Protein AF-A0A6B3CQR7-F1 (afdb_monomer_lite)

pLDDT: mean 95.8, std 2.66, range [82.12, 98.5]

Radius of gyration: 14.71 Å; chains: 1; bounding box: 34×29×35 Å

Foldseek 3Di:
DPPPAPVVVCCVVPPVPDPDDVVPDLGQADCPGPCNPPQAVSQVVSLVVQLVVDDPPDPASGHDDPDDDWDADPQRDTDPRHPPDCVVVDDHGPGGGDD

Sequence (99 aa):
GDPERNVTQAREALLDAVPLDPKRVHAMAASDGPYGSDVEAAATAYAQELATASVPENHAAVPSFDVLLLGVGPDTHVASLFPEHPGVRETERTVIGVH

Secondary structure (DSSP, 8-state):
--TT-HHHHHIIIIITTS---GGG--PPPPTTSTTTT-HHHHHHHHHHHHHHH--TTSSBSBPPPS-----B-TTS-BTTB-TT-GGGG--S-SS----

Structure (mmCIF, N/CA/C/O backbone):
data_AF-A0A6B3CQR7-F1
#
_entry.id   AF-A0A6B3CQR7-F1
#
loop_
_atom_site.group_PDB
_atom_site.id
_atom_site.type_symbol
_atom_site.label_atom_id
_atom_site.label_alt_id
_atom_site.label_comp_id
_atom_site.label_asym_id
_atom_site.label_entity_id
_atom_site.label_seq_id
_atom_site.pdbx_PDB_ins_code
_atom_site.Cartn_x
_atom_site.Cartn_y
_atom_site.Cartn_z
_atom_site.occupancy
_atom_site.B_iso_or_equiv
_at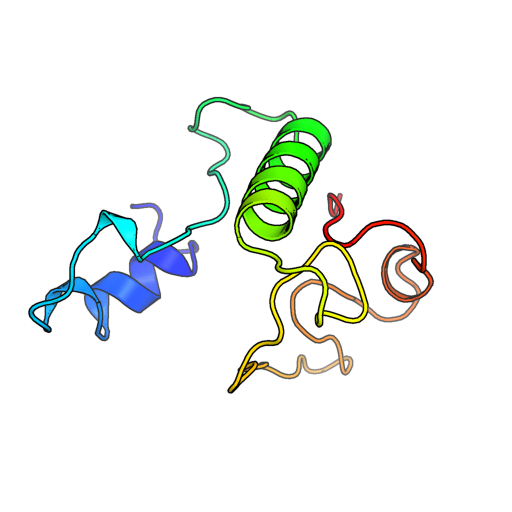om_site.auth_seq_id
_atom_site.auth_comp_id
_atom_site.auth_asym_id
_atom_site.auth_atom_id
_atom_site.pdbx_PDB_model_num
ATOM 1 N N . GLY A 1 1 ? -16.001 4.130 -1.157 1.00 82.12 1 GLY A N 1
ATOM 2 C CA . GLY A 1 1 ? -15.366 5.124 -2.045 1.00 82.12 1 GLY A CA 1
ATOM 3 C C . GLY A 1 1 ? -15.628 4.693 -3.466 1.00 82.12 1 GLY A C 1
ATOM 4 O O . GLY A 1 1 ? -16.640 4.039 -3.677 1.00 82.12 1 GLY A O 1
ATOM 5 N N . ASP A 1 2 ? -14.740 5.007 -4.408 1.00 94.06 2 ASP A N 1
ATOM 6 C CA . ASP A 1 2 ? -14.809 4.419 -5.75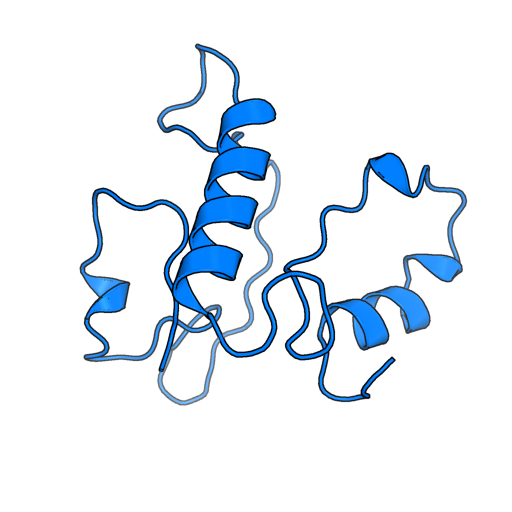2 1.00 94.06 2 ASP A CA 1
ATOM 7 C C . ASP A 1 2 ? -14.779 2.865 -5.669 1.00 94.06 2 ASP A C 1
ATOM 9 O O . ASP A 1 2 ? -13.992 2.339 -4.861 1.00 94.06 2 ASP A O 1
ATOM 13 N N . PRO A 1 3 ? -15.643 2.137 -6.412 1.00 96.44 3 PRO A N 1
ATOM 14 C CA . PRO A 1 3 ? -15.743 0.674 -6.354 1.00 96.44 3 PRO A CA 1
ATOM 15 C C . PRO A 1 3 ? -14.488 -0.084 -6.805 1.00 96.44 3 PRO A C 1
ATOM 17 O O . PRO A 1 3 ? -14.268 -1.211 -6.359 1.00 96.44 3 PRO A O 1
ATOM 20 N N . GLU A 1 4 ? -13.649 0.504 -7.659 1.00 95.69 4 GLU A N 1
ATOM 21 C CA . GLU A 1 4 ? -12.419 -0.133 -8.149 1.00 95.69 4 GLU A CA 1
ATOM 22 C C . GLU A 1 4 ? -11.272 -0.048 -7.132 1.00 95.69 4 GLU A C 1
ATOM 24 O O . GLU A 1 4 ? -10.236 -0.693 -7.287 1.00 95.69 4 GLU A O 1
ATOM 29 N N . ARG A 1 5 ? -11.437 0.708 -6.039 1.00 97.00 5 ARG A N 1
ATOM 30 C CA . ARG A 1 5 ? -10.400 0.802 -5.008 1.00 97.00 5 ARG A CA 1
ATOM 31 C C . ARG A 1 5 ? -10.358 -0.443 -4.130 1.00 97.00 5 ARG A C 1
ATOM 33 O O . ARG A 1 5 ? -11.305 -0.722 -3.394 1.00 97.00 5 ARG A O 1
ATOM 40 N N . ASN A 1 6 ? -9.176 -1.056 -4.045 1.00 97.31 6 ASN A N 1
ATOM 41 C CA . ASN A 1 6 ? -8.882 -2.163 -3.124 1.00 97.31 6 ASN A CA 1
ATOM 42 C C . ASN A 1 6 ? -9.328 -1.876 -1.679 1.00 97.31 6 ASN A C 1
ATOM 44 O O . ASN A 1 6 ? -9.929 -2.731 -1.035 1.00 97.31 6 ASN A O 1
ATOM 48 N N . VAL A 1 7 ? -9.084 -0.662 -1.164 1.00 97.19 7 VAL A N 1
ATOM 49 C CA . VAL A 1 7 ? -9.491 -0.294 0.205 1.00 97.19 7 VAL A CA 1
ATOM 50 C C . VAL A 1 7 ? -11.012 -0.192 0.370 1.00 97.19 7 VAL A C 1
ATOM 52 O O . VAL A 1 7 ? -11.506 -0.501 1.449 1.00 97.19 7 VAL A O 1
ATOM 55 N N . THR A 1 8 ? -11.763 0.202 -0.670 1.00 97.69 8 THR A N 1
ATOM 56 C CA . THR A 1 8 ? -13.237 0.198 -0.623 1.00 97.69 8 THR A CA 1
ATOM 57 C C . THR A 1 8 ? -13.725 -1.240 -0.451 1.00 97.69 8 THR A C 1
ATOM 59 O O . THR A 1 8 ? -14.435 -1.534 0.505 1.00 97.69 8 THR A O 1
ATOM 62 N N . GLN A 1 9 ? -13.252 -2.152 -1.303 1.00 98.19 9 GLN A N 1
ATOM 63 C CA . GLN A 1 9 ? -13.649 -3.561 -1.261 1.00 98.19 9 GLN A CA 1
ATOM 64 C C . GLN A 1 9 ? -13.217 -4.248 0.046 1.00 98.19 9 GLN A C 1
ATOM 66 O O . GLN A 1 9 ? -13.997 -4.978 0.651 1.00 98.19 9 GLN A O 1
ATOM 71 N N . ALA A 1 10 ? -12.002 -3.981 0.540 1.00 97.94 10 ALA A N 1
ATOM 72 C CA . ALA A 1 10 ? -11.514 -4.541 1.804 1.00 97.94 10 ALA A CA 1
ATOM 73 C C . ALA A 1 10 ? -12.316 -4.052 3.023 1.00 97.94 10 ALA A C 1
ATOM 75 O O . ALA A 1 10 ? -12.529 -4.812 3.972 1.00 97.94 10 ALA A O 1
ATOM 76 N N . ARG A 1 11 ? -12.772 -2.792 3.004 1.00 97.38 11 ARG A N 1
ATOM 77 C CA . ARG A 1 11 ? -13.649 -2.239 4.043 1.00 97.38 11 ARG A CA 1
ATOM 78 C C . ARG A 1 11 ? -14.993 -2.930 4.085 1.00 97.38 11 ARG A C 1
ATOM 80 O O . ARG A 1 11 ? -15.372 -3.422 5.145 1.00 97.38 11 ARG A O 1
ATOM 87 N N . GLU A 1 12 ? -15.639 -3.030 2.931 1.00 97.69 12 GLU A N 1
ATOM 88 C CA . GLU A 1 12 ? -16.935 -3.689 2.784 1.00 97.69 12 GLU A CA 1
ATOM 89 C C . GLU A 1 12 ? -16.869 -5.174 3.160 1.00 97.69 12 GLU A C 1
ATOM 91 O O . GLU A 1 12 ? -17.767 -5.684 3.825 1.00 97.69 12 GLU A O 1
ATOM 96 N N . ALA A 1 13 ? -15.790 -5.862 2.776 1.00 97.75 13 ALA A N 1
ATOM 97 C CA . ALA A 1 13 ? -15.634 -7.288 3.032 1.00 97.75 13 ALA A CA 1
ATOM 98 C C . ALA A 1 13 ? -15.248 -7.623 4.482 1.00 97.75 13 ALA A C 1
ATOM 100 O O . ALA A 1 13 ? -15.603 -8.700 4.963 1.00 97.75 13 ALA A O 1
ATOM 101 N N . LEU A 1 14 ? -14.484 -6.759 5.168 1.00 97.69 14 LEU A N 1
ATOM 102 C CA . LEU A 1 14 ? -13.932 -7.097 6.484 1.00 97.69 14 LEU A CA 1
ATOM 103 C C . LEU A 1 14 ? -13.649 -5.904 7.400 1.00 97.69 14 LEU A C 1
ATOM 105 O O . LEU A 1 14 ? -14.047 -5.949 8.563 1.00 97.69 14 LEU A O 1
ATOM 109 N N . LEU A 1 15 ? -12.911 -4.885 6.939 1.00 97.44 15 LEU A N 1
ATOM 110 C CA . LEU A 1 15 ? -12.294 -3.913 7.860 1.00 97.44 15 LEU A CA 1
ATOM 111 C C . LEU A 1 15 ? -13.327 -3.107 8.658 1.00 97.44 15 LEU A C 1
ATOM 113 O O . LEU A 1 15 ? -13.049 -2.755 9.801 1.00 97.44 15 LEU A O 1
ATOM 117 N N . ASP A 1 16 ? -14.510 -2.856 8.094 1.00 96.56 16 ASP A N 1
ATOM 118 C CA . ASP A 1 16 ? -15.582 -2.133 8.788 1.00 96.56 16 ASP A CA 1
ATOM 119 C C . ASP A 1 16 ? -16.453 -3.062 9.665 1.00 96.56 16 ASP A C 1
ATOM 121 O O . ASP A 1 16 ? -17.232 -2.591 10.494 1.00 96.56 16 ASP A O 1
ATOM 125 N N . ALA A 1 17 ? -16.312 -4.385 9.524 1.00 97.56 17 ALA A N 1
ATOM 126 C CA . ALA A 1 17 ? -17.075 -5.388 10.272 1.00 97.56 17 ALA A CA 1
ATOM 127 C C . ALA A 1 17 ? -16.384 -5.855 11.569 1.00 97.56 17 ALA A C 1
ATOM 129 O O . ALA A 1 17 ? -16.986 -6.588 12.357 1.00 97.56 17 ALA A O 1
ATOM 130 N N . VAL A 1 18 ? -15.131 -5.454 11.805 1.00 97.50 18 VAL A N 1
ATOM 131 C CA . VAL A 1 18 ? -14.332 -5.877 12.966 1.00 97.50 18 VAL A CA 1
ATOM 132 C C . VAL A 1 18 ? -13.902 -4.679 13.823 1.00 97.50 18 VAL A C 1
ATOM 134 O O . VAL A 1 18 ? -13.674 -3.591 13.295 1.00 97.50 18 VAL A O 1
ATOM 137 N N . PRO A 1 19 ? -13.752 -4.844 15.152 1.00 96.31 19 PRO A N 1
ATOM 138 C CA . PRO A 1 19 ? -13.338 -3.759 16.039 1.00 96.31 19 PRO A CA 1
ATOM 139 C C . PRO A 1 19 ? -11.819 -3.535 15.956 1.00 96.31 19 PRO A C 1
ATOM 141 O O . PRO A 1 19 ? -11.067 -3.959 16.834 1.00 96.31 19 PRO A O 1
ATOM 144 N N . LEU A 1 20 ? -11.361 -2.886 14.886 1.00 95.88 20 LEU A N 1
ATOM 145 C CA . LEU A 1 20 ? -9.962 -2.493 14.701 1.00 95.88 20 LEU A CA 1
ATOM 146 C C . LEU A 1 20 ? -9.745 -1.001 14.984 1.00 95.88 20 LEU A C 1
ATOM 148 O O . LEU A 1 20 ? -10.669 -0.195 14.896 1.00 95.88 20 LEU A O 1
ATOM 152 N N . ASP A 1 21 ? -8.507 -0.628 15.310 1.00 97.19 21 ASP A N 1
ATOM 153 C CA . ASP A 1 21 ? -8.090 0.776 15.361 1.00 97.19 21 ASP A CA 1
ATOM 154 C C . ASP A 1 21 ? -7.832 1.276 13.928 1.00 97.19 21 ASP A C 1
ATOM 156 O O . ASP A 1 21 ? -6.896 0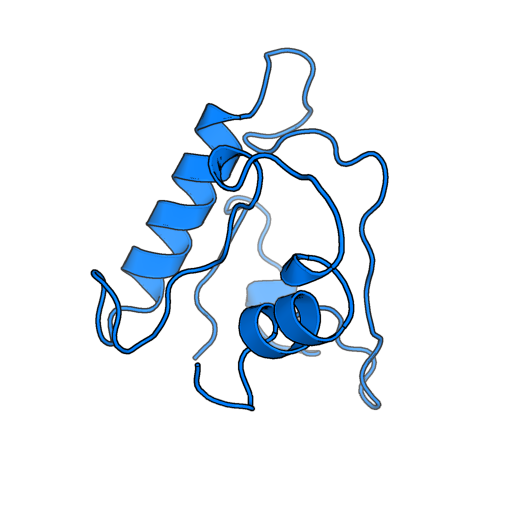.784 13.288 1.00 97.19 21 ASP A O 1
ATOM 160 N N . PRO A 1 22 ? -8.599 2.258 13.408 1.00 94.50 22 PRO A N 1
ATOM 161 C CA . PRO A 1 22 ? -8.416 2.762 12.049 1.00 94.50 22 PRO A CA 1
ATOM 162 C C . PRO A 1 22 ? -7.014 3.314 11.780 1.00 94.50 22 PRO A C 1
ATOM 164 O O . PRO A 1 22 ? -6.586 3.328 10.631 1.00 94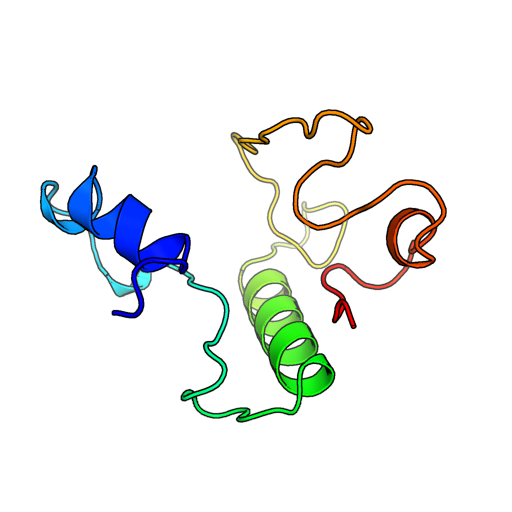.50 22 PRO A O 1
ATOM 167 N N . LYS A 1 23 ? -6.277 3.737 12.818 1.00 96.38 23 LYS A N 1
ATOM 168 C CA . LYS A 1 23 ? -4.896 4.231 12.687 1.00 96.38 23 LYS A CA 1
ATOM 169 C C . LYS A 1 23 ? -3.891 3.146 12.309 1.00 96.38 23 LYS A C 1
ATOM 171 O O . LYS A 1 23 ? -2.770 3.474 11.944 1.00 96.38 23 LYS A O 1
ATOM 176 N N . ARG A 1 24 ? -4.278 1.873 12.422 1.00 95.62 24 ARG A N 1
ATOM 177 C CA . ARG A 1 24 ? -3.477 0.712 12.006 1.00 95.62 24 ARG A CA 1
ATOM 178 C C . ARG A 1 24 ? -3.814 0.244 10.587 1.00 95.62 24 ARG A C 1
ATOM 180 O O . ARG A 1 24 ? -3.317 -0.790 10.153 1.00 95.62 24 ARG A O 1
ATOM 187 N N . VAL A 1 25 ? -4.693 0.963 9.882 1.00 97.25 25 VAL A N 1
ATOM 188 C CA . VAL A 1 25 ? -5.037 0.696 8.482 1.00 97.25 25 VAL A CA 1
ATOM 189 C C . VAL A 1 25 ? -4.334 1.725 7.608 1.00 97.25 25 VAL A C 1
ATOM 191 O O . VAL A 1 25 ? -4.756 2.875 7.510 1.00 97.25 25 VAL A O 1
ATOM 194 N N . HIS A 1 26 ? -3.273 1.274 6.955 1.00 97.56 26 HIS A N 1
ATOM 195 C CA . HIS A 1 26 ? -2.403 2.084 6.113 1.00 97.56 26 HIS A CA 1
ATOM 196 C C . HIS A 1 26 ? -2.829 1.893 4.654 1.00 97.56 26 HIS A C 1
ATOM 198 O O . HIS A 1 26 ? -2.519 0.880 4.035 1.00 97.56 26 HIS A O 1
ATOM 204 N N . ALA A 1 27 ? -3.650 2.803 4.127 1.00 97.56 27 ALA A N 1
ATOM 205 C CA . ALA A 1 27 ? -4.169 2.709 2.763 1.00 97.56 27 ALA A CA 1
ATOM 206 C C . ALA A 1 27 ? -3.360 3.598 1.814 1.00 97.56 27 ALA A C 1
ATOM 208 O O . ALA A 1 27 ? -3.160 4.776 2.102 1.00 97.56 27 ALA A O 1
ATOM 209 N N . MET A 1 28 ? -2.981 3.070 0.646 1.00 97.69 28 MET A N 1
ATOM 210 C CA . MET A 1 28 ? -2.390 3.884 -0.420 1.00 97.69 28 MET A CA 1
ATOM 211 C C . MET A 1 28 ? -3.323 5.040 -0.812 1.00 97.69 28 MET A C 1
ATOM 213 O O . MET A 1 28 ? -4.557 4.903 -0.831 1.00 97.69 28 MET A O 1
ATOM 217 N N . ALA A 1 29 ? -2.717 6.185 -1.128 1.00 97.19 29 ALA A N 1
ATOM 218 C CA . ALA A 1 29 ? -3.441 7.399 -1.469 1.00 97.19 29 ALA A CA 1
ATOM 219 C C . ALA A 1 29 ? -4.323 7.224 -2.716 1.00 97.19 29 ALA A C 1
ATOM 221 O O . ALA A 1 29 ? -4.072 6.398 -3.591 1.00 97.19 29 ALA A O 1
ATOM 222 N N . ALA A 1 30 ? -5.393 8.008 -2.763 1.00 96.00 30 ALA A N 1
ATOM 223 C CA . ALA A 1 30 ? -6.335 8.055 -3.872 1.00 96.00 30 ALA A CA 1
ATOM 224 C C . ALA A 1 30 ? -5.982 9.191 -4.840 1.00 96.00 30 ALA A C 1
ATOM 226 O O . ALA A 1 30 ? -5.369 10.174 -4.419 1.00 96.00 30 ALA A O 1
ATOM 227 N N . SER A 1 31 ? -6.442 9.104 -6.089 1.00 94.38 31 SER A N 1
ATOM 228 C CA . SER A 1 31 ? -6.290 10.176 -7.084 1.00 94.38 31 SER A CA 1
ATOM 229 C C . SER A 1 31 ? -7.100 11.440 -6.756 1.00 94.38 31 SER A C 1
ATOM 231 O O . SER A 1 31 ? -6.736 12.530 -7.185 1.00 94.38 31 SER A O 1
ATOM 233 N N . ASP A 1 32 ? -8.169 11.325 -5.962 1.00 93.88 32 ASP A N 1
ATOM 234 C CA . ASP A 1 32 ? -8.921 12.444 -5.370 1.00 93.88 32 ASP A CA 1
ATOM 235 C C . ASP A 1 32 ? -8.380 12.858 -3.984 1.00 93.88 32 ASP A C 1
ATOM 237 O O . ASP A 1 32 ? -8.991 13.654 -3.269 1.00 93.88 32 ASP A O 1
ATOM 241 N N . GLY A 1 33 ? -7.230 12.300 -3.594 1.00 94.50 33 GLY A N 1
ATOM 242 C CA . GLY A 1 33 ? -6.556 12.535 -2.325 1.00 94.50 33 GLY A CA 1
ATOM 243 C C . GLY A 1 33 ? -5.522 13.672 -2.362 1.00 94.50 33 GLY A C 1
ATOM 244 O O . GLY A 1 33 ? -5.478 14.470 -3.298 1.00 94.50 33 GLY A O 1
ATOM 245 N N . PRO A 1 34 ? -4.645 13.749 -1.341 1.00 95.50 34 PRO A N 1
ATOM 246 C CA . PRO A 1 34 ? -3.736 14.884 -1.139 1.00 95.50 34 PRO A CA 1
ATOM 247 C C . PRO A 1 34 ? -2.659 15.048 -2.222 1.00 95.50 34 PRO A C 1
ATOM 249 O O . PRO A 1 34 ? -2.072 16.122 -2.322 1.00 95.50 34 PRO A O 1
ATOM 252 N N . TYR A 1 35 ? -2.403 14.011 -3.025 1.00 96.81 35 TYR A N 1
ATOM 253 C CA . TYR A 1 35 ? -1.397 14.029 -4.094 1.00 96.81 35 TYR A CA 1
ATOM 254 C C . TYR A 1 35 ? -2.007 14.216 -5.493 1.00 96.81 35 TYR A C 1
ATOM 256 O O . TYR A 1 35 ? -1.272 14.375 -6.464 1.00 96.81 35 TYR A O 1
ATOM 264 N N . GLY A 1 36 ? -3.341 14.236 -5.620 1.00 94.38 36 GLY A N 1
ATOM 265 C CA . GLY A 1 36 ? -4.016 14.385 -6.909 1.00 94.38 36 GLY A CA 1
ATOM 266 C C . GLY A 1 36 ? -3.544 13.354 -7.943 1.00 94.38 36 GLY A C 1
ATOM 267 O O . GLY A 1 36 ? -3.500 12.155 -7.674 1.00 94.38 36 GLY A O 1
ATOM 268 N N . SER A 1 37 ? -3.152 13.833 -9.125 1.00 94.12 37 SER A N 1
ATOM 269 C CA . SER A 1 37 ? -2.610 13.007 -10.211 1.00 94.12 37 SER A CA 1
ATOM 270 C C . SER A 1 37 ? -1.100 12.743 -10.117 1.00 94.12 37 SER A C 1
ATOM 272 O O . SER A 1 37 ? -0.541 12.146 -11.034 1.00 94.12 37 SER A O 1
ATOM 274 N N . ASP A 1 38 ? -0.415 13.212 -9.069 1.00 96.94 38 ASP A N 1
ATOM 275 C CA . ASP A 1 38 ? 1.018 12.970 -8.882 1.00 96.94 38 ASP A CA 1
ATOM 276 C C . ASP A 1 38 ? 1.248 11.589 -8.249 1.00 96.94 38 ASP A C 1
ATOM 278 O O . ASP A 1 38 ? 1.342 11.419 -7.028 1.00 96.94 38 ASP A O 1
ATOM 282 N N . VAL A 1 39 ? 1.297 10.578 -9.117 1.00 96.50 39 VAL A N 1
ATOM 283 C CA . VAL A 1 39 ? 1.468 9.171 -8.729 1.00 96.50 39 VAL A CA 1
ATOM 284 C C . VAL A 1 39 ? 2.817 8.940 -8.039 1.00 96.50 39 VAL A C 1
ATOM 286 O O . VAL A 1 39 ? 2.897 8.147 -7.100 1.00 96.50 39 VAL A O 1
ATOM 289 N N . GLU A 1 40 ? 3.871 9.656 -8.439 1.00 97.44 40 GLU A N 1
ATOM 290 C CA . GLU A 1 40 ? 5.198 9.520 -7.826 1.00 97.44 40 GLU A CA 1
ATOM 291 C C . GLU A 1 40 ? 5.231 10.117 -6.415 1.00 97.44 40 GLU A C 1
ATOM 293 O O . GLU A 1 40 ? 5.804 9.513 -5.502 1.00 97.44 40 GLU A O 1
ATOM 298 N N . ALA A 1 41 ? 4.574 11.261 -6.196 1.00 98.00 41 ALA A N 1
ATOM 299 C CA . ALA A 1 41 ? 4.427 11.828 -4.857 1.00 98.00 41 ALA A CA 1
ATOM 300 C C . ALA A 1 41 ? 3.626 10.896 -3.934 1.00 98.00 41 ALA A C 1
ATOM 302 O O . ALA A 1 41 ? 4.018 10.685 -2.783 1.00 98.00 41 ALA A O 1
ATOM 303 N N . ALA A 1 42 ? 2.553 10.282 -4.443 1.00 98.31 42 ALA A N 1
ATOM 304 C CA . ALA A 1 42 ? 1.769 9.300 -3.697 1.00 98.31 42 ALA A CA 1
ATOM 305 C C . ALA A 1 42 ? 2.586 8.045 -3.337 1.00 98.31 42 ALA A C 1
ATOM 307 O O . ALA A 1 42 ? 2.555 7.597 -2.188 1.00 98.31 42 ALA A O 1
ATOM 308 N N . ALA A 1 43 ? 3.351 7.501 -4.289 1.00 98.19 43 ALA A N 1
ATOM 309 C CA . ALA A 1 43 ? 4.239 6.363 -4.052 1.00 98.19 43 ALA A CA 1
ATOM 310 C C . ALA A 1 43 ? 5.332 6.700 -3.026 1.00 98.19 43 ALA A C 1
ATOM 312 O O . ALA A 1 43 ? 5.572 5.928 -2.097 1.00 98.19 43 ALA A O 1
ATOM 313 N N . THR A 1 44 ? 5.939 7.885 -3.139 1.00 98.25 44 THR A N 1
ATOM 314 C CA . THR A 1 44 ? 6.956 8.382 -2.200 1.00 98.25 44 THR A CA 1
ATOM 315 C C . THR A 1 44 ? 6.399 8.502 -0.785 1.00 98.25 44 THR A C 1
ATOM 317 O O . THR A 1 44 ? 7.048 8.079 0.171 1.00 98.25 44 THR A O 1
ATOM 320 N N . ALA A 1 45 ? 5.187 9.037 -0.632 1.00 98.44 45 ALA A N 1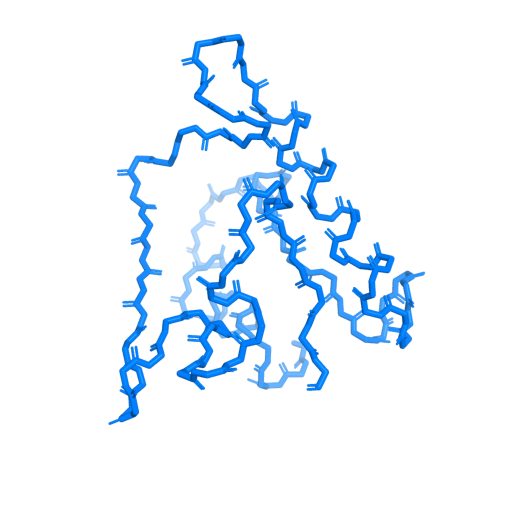
ATOM 321 C CA . ALA A 1 45 ? 4.545 9.156 0.671 1.00 98.44 45 ALA A CA 1
ATOM 322 C C . ALA A 1 45 ? 4.289 7.789 1.319 1.00 98.44 45 ALA A C 1
ATOM 324 O O . ALA A 1 45 ? 4.568 7.605 2.503 1.00 98.44 45 ALA A O 1
ATOM 325 N N . TYR A 1 46 ? 3.825 6.808 0.543 1.00 98.50 46 TYR A N 1
ATOM 326 C CA . TYR A 1 46 ? 3.595 5.464 1.069 1.00 98.50 46 TYR A CA 1
ATOM 327 C C . TYR A 1 46 ? 4.912 4.742 1.406 1.00 98.50 46 TYR A C 1
ATOM 329 O O . TYR A 1 46 ? 5.001 4.048 2.417 1.00 98.50 46 TYR A O 1
ATOM 337 N N . ALA A 1 47 ? 5.977 4.962 0.627 1.00 98.31 47 ALA A N 1
ATOM 338 C CA . ALA A 1 47 ? 7.316 4.479 0.968 1.00 98.31 47 ALA A CA 1
ATOM 339 C C . ALA A 1 47 ? 7.824 5.074 2.295 1.00 98.31 47 ALA A C 1
ATOM 341 O O . ALA A 1 47 ? 8.412 4.359 3.104 1.00 98.31 47 ALA A O 1
ATOM 342 N N . GLN A 1 48 ? 7.568 6.362 2.552 1.00 98.31 48 GLN A N 1
ATOM 343 C CA . GLN A 1 48 ? 7.909 7.015 3.822 1.00 98.31 48 GLN A CA 1
ATOM 344 C C . GLN A 1 48 ? 7.102 6.463 5.002 1.00 98.31 48 GLN A C 1
ATOM 346 O O . GLN A 1 48 ? 7.646 6.307 6.097 1.00 98.31 48 GLN A O 1
ATOM 351 N N . GLU A 1 49 ? 5.825 6.150 4.790 1.00 98.19 49 GLU A N 1
ATOM 352 C CA . GLU A 1 49 ? 4.974 5.513 5.796 1.00 98.19 49 GLU A CA 1
ATOM 353 C C . GLU A 1 49 ? 5.523 4.133 6.190 1.00 98.19 49 GLU A C 1
ATOM 355 O O . GLU A 1 49 ? 5.705 3.859 7.378 1.00 98.19 49 GLU A O 1
ATOM 360 N N . LEU A 1 50 ? 5.905 3.310 5.206 1.00 98.06 50 LEU A N 1
ATOM 361 C CA . LEU A 1 50 ? 6.566 2.021 5.443 1.00 98.06 50 LEU A CA 1
ATOM 362 C C . LEU A 1 50 ? 7.921 2.185 6.142 1.00 98.06 50 LEU A C 1
ATOM 364 O O . LEU A 1 50 ? 8.203 1.476 7.105 1.00 98.06 50 LEU A O 1
ATOM 368 N N . ALA A 1 51 ? 8.740 3.147 5.718 1.00 97.75 51 ALA A N 1
ATOM 369 C CA . ALA A 1 51 ? 10.026 3.416 6.352 1.00 97.75 51 ALA A CA 1
ATOM 370 C C . ALA A 1 51 ? 9.862 3.841 7.819 1.00 97.75 51 ALA A C 1
ATOM 372 O O . ALA A 1 51 ? 10.609 3.384 8.681 1.00 97.75 51 ALA A O 1
ATOM 373 N N . THR A 1 52 ? 8.848 4.655 8.125 1.00 97.62 52 THR A N 1
ATOM 374 C CA . THR A 1 52 ? 8.532 5.089 9.498 1.00 97.62 52 THR A CA 1
ATOM 375 C C . THR A 1 52 ? 8.090 3.921 10.380 1.00 97.62 52 THR A C 1
ATOM 377 O O . THR A 1 52 ? 8.366 3.917 11.578 1.00 97.62 52 THR A O 1
ATOM 380 N N . ALA A 1 53 ? 7.417 2.926 9.798 1.00 96.62 53 ALA A N 1
ATOM 381 C CA . ALA A 1 53 ? 6.999 1.714 10.496 1.00 96.62 53 ALA A CA 1
ATOM 382 C C . ALA A 1 53 ? 8.111 0.653 10.619 1.00 96.62 53 ALA A C 1
ATOM 384 O O . ALA A 1 53 ? 7.946 -0.309 11.370 1.00 96.62 53 ALA A O 1
ATOM 385 N N . SER A 1 54 ? 9.217 0.798 9.884 1.00 96.94 54 SER A N 1
ATOM 386 C CA . SER A 1 54 ? 10.344 -0.137 9.933 1.00 96.94 54 SER A CA 1
ATOM 387 C C . SER A 1 54 ? 11.204 0.050 11.191 1.00 96.94 54 SER A C 1
ATOM 389 O O . SER A 1 54 ? 11.299 1.138 11.761 1.00 96.94 54 SER A O 1
ATOM 391 N N . VAL A 1 55 ? 11.840 -1.034 11.626 1.00 95.56 55 VAL A N 1
ATOM 392 C CA . VAL A 1 55 ? 12.759 -1.117 12.767 1.00 95.56 55 VAL A CA 1
ATOM 393 C C . VAL A 1 55 ? 14.149 -1.574 12.298 1.00 95.56 55 VAL A C 1
ATOM 395 O O . VAL A 1 55 ? 14.260 -2.149 11.212 1.00 95.56 55 VAL A O 1
ATOM 398 N N . PRO A 1 56 ? 15.224 -1.346 13.081 1.00 94.06 56 PRO A N 1
ATOM 399 C CA . PRO A 1 56 ? 16.597 -1.677 12.677 1.00 94.06 56 PRO A CA 1
ATOM 400 C C . PRO A 1 56 ? 16.826 -3.136 12.263 1.00 94.06 56 PRO A C 1
ATOM 402 O O . PRO A 1 56 ? 17.756 -3.423 11.514 1.00 94.06 56 PRO A O 1
ATOM 405 N N . GLU A 1 57 ? 16.002 -4.061 12.749 1.00 95.50 57 GLU A N 1
ATOM 406 C CA . GLU A 1 57 ? 16.073 -5.486 12.433 1.00 95.50 57 GLU A CA 1
ATOM 407 C C . GLU A 1 57 ? 15.487 -5.837 11.053 1.00 95.50 57 GLU A C 1
ATOM 409 O O . GLU A 1 57 ? 15.677 -6.958 10.578 1.00 95.50 57 GLU A O 1
ATOM 414 N N . ASN A 1 58 ? 14.768 -4.920 10.396 1.00 95.06 58 ASN A N 1
ATOM 415 C CA . ASN A 1 58 ? 14.245 -5.155 9.053 1.00 95.06 58 ASN A CA 1
ATOM 416 C C . ASN A 1 58 ? 15.354 -5.065 7.994 1.00 95.06 58 ASN A C 1
ATOM 418 O O . ASN A 1 58 ? 16.318 -4.313 8.111 1.00 95.06 58 ASN A O 1
ATOM 422 N N . HIS A 1 59 ? 15.197 -5.825 6.910 1.00 88.75 59 HIS A N 1
ATOM 423 C CA . HIS A 1 59 ? 16.192 -5.905 5.833 1.00 88.75 59 HIS A CA 1
ATOM 424 C C . HIS A 1 59 ? 16.125 -4.747 4.822 1.00 88.75 59 HIS A C 1
ATOM 426 O O . HIS A 1 59 ? 16.965 -4.667 3.929 1.00 88.75 59 HIS A O 1
ATOM 432 N N . ALA A 1 60 ? 15.126 -3.872 4.941 1.00 90.75 60 ALA A N 1
ATOM 433 C CA . ALA A 1 60 ? 14.912 -2.702 4.098 1.00 90.75 60 ALA A CA 1
ATOM 434 C C . ALA A 1 60 ? 14.145 -1.628 4.887 1.00 90.75 60 ALA A C 1
ATOM 436 O O . ALA A 1 60 ? 13.692 -1.881 6.002 1.00 90.75 60 ALA A O 1
ATOM 437 N N . ALA A 1 61 ? 13.936 -0.453 4.284 1.00 94.75 61 ALA A N 1
ATOM 438 C CA . ALA A 1 61 ? 13.069 0.608 4.814 1.00 94.75 61 ALA A CA 1
ATOM 439 C C . ALA A 1 61 ? 11.567 0.257 4.675 1.00 94.75 61 ALA A C 1
ATOM 441 O O . ALA A 1 61 ? 10.770 1.034 4.154 1.00 94.75 61 ALA A O 1
ATOM 442 N N . VAL A 1 62 ? 11.208 -0.962 5.077 1.00 96.06 62 VAL A N 1
ATOM 443 C CA . VAL A 1 62 ? 9.867 -1.553 5.074 1.00 96.06 62 VAL A CA 1
ATOM 444 C C . VAL A 1 62 ? 9.797 -2.516 6.259 1.00 96.06 62 VAL A C 1
ATOM 446 O O . VAL A 1 62 ? 10.755 -3.267 6.468 1.00 96.06 62 VAL A O 1
ATOM 449 N N . PRO A 1 63 ? 8.698 -2.545 7.030 1.00 96.25 63 PRO A N 1
ATOM 450 C CA . PRO A 1 63 ? 8.517 -3.556 8.060 1.00 96.25 63 PRO A CA 1
ATOM 451 C C . PRO A 1 63 ? 8.509 -4.963 7.452 1.00 96.25 63 PRO A C 1
ATOM 453 O O . PRO A 1 63 ? 7.969 -5.194 6.370 1.00 96.25 63 PRO A O 1
ATOM 456 N N . SER A 1 64 ? 9.061 -5.934 8.175 1.00 95.88 64 SER A N 1
ATOM 457 C CA . SER A 1 64 ? 8.839 -7.343 7.857 1.00 95.88 64 SER A CA 1
ATOM 458 C C . SER A 1 64 ? 7.347 -7.647 7.993 1.00 95.88 64 SER A C 1
ATOM 460 O O . SER A 1 64 ? 6.789 -7.545 9.083 1.00 95.88 64 SER A O 1
ATOM 462 N N . PHE A 1 65 ? 6.700 -8.014 6.890 1.00 95.88 65 PHE A N 1
ATOM 463 C CA . PHE A 1 65 ? 5.310 -8.457 6.912 1.00 95.88 65 PHE A CA 1
ATOM 464 C C . PHE A 1 65 ? 5.235 -9.918 7.355 1.00 95.88 65 PHE A C 1
ATOM 466 O O . PHE A 1 65 ? 5.907 -10.768 6.772 1.00 95.88 65 PHE A O 1
ATOM 473 N N . ASP A 1 66 ? 4.373 -10.222 8.326 1.00 96.94 66 ASP A N 1
ATOM 474 C CA . ASP A 1 66 ? 4.078 -11.612 8.700 1.00 96.94 66 ASP A CA 1
ATOM 475 C C . ASP A 1 66 ? 3.438 -12.377 7.532 1.00 96.94 66 ASP A C 1
ATOM 477 O O . ASP A 1 66 ? 3.734 -13.547 7.291 1.00 96.94 66 ASP A O 1
ATOM 481 N N . VAL A 1 67 ? 2.550 -11.701 6.795 1.00 97.50 67 V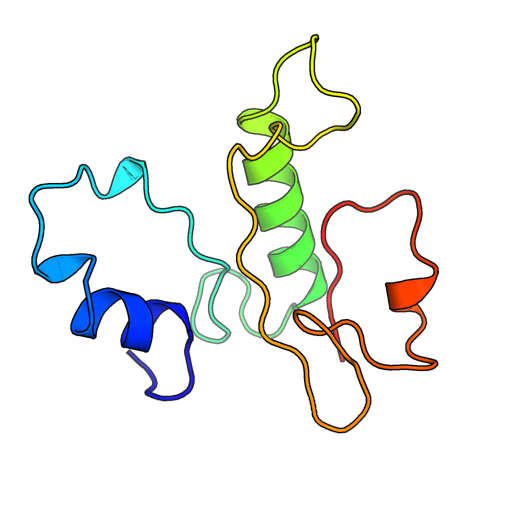AL A N 1
ATOM 482 C CA . VAL A 1 67 ? 1.845 -12.245 5.632 1.00 97.50 67 VAL A CA 1
ATOM 483 C C . VAL A 1 67 ? 1.703 -11.160 4.567 1.00 97.50 67 VAL A C 1
ATOM 485 O O . VAL A 1 67 ? 1.166 -10.087 4.837 1.00 97.50 67 VAL A O 1
ATOM 488 N N . LEU A 1 68 ? 2.121 -11.471 3.338 1.00 96.50 68 LEU A N 1
ATOM 489 C CA . LEU A 1 68 ? 1.843 -10.675 2.143 1.00 96.50 68 LEU A CA 1
ATOM 490 C C . LEU A 1 68 ? 0.886 -11.457 1.235 1.00 96.50 68 LEU A C 1
ATOM 492 O O . LEU A 1 68 ? 1.262 -12.471 0.648 1.00 96.50 68 LEU A O 1
ATOM 496 N N . LEU A 1 69 ? -0.363 -10.999 1.138 1.00 97.69 69 LEU A N 1
ATOM 497 C CA . LEU A 1 69 ? -1.377 -11.611 0.278 1.00 97.69 69 LEU A CA 1
ATOM 498 C C . LEU A 1 69 ? -1.266 -11.044 -1.139 1.00 97.69 69 LEU A C 1
ATOM 500 O O . LEU A 1 69 ? -1.356 -9.832 -1.324 1.00 97.69 69 LEU A O 1
ATOM 504 N N . LEU A 1 70 ? -1.105 -11.917 -2.135 1.00 97.69 70 LEU A N 1
ATOM 505 C CA . LEU A 1 70 ? -0.989 -11.533 -3.542 1.00 97.69 70 LEU A CA 1
ATOM 506 C C . LEU A 1 70 ? -1.985 -12.319 -4.394 1.00 97.69 70 LEU A C 1
ATOM 508 O O . LEU A 1 70 ? -2.030 -13.548 -4.344 1.00 97.69 70 LEU A O 1
ATOM 512 N N . GLY A 1 71 ? -2.756 -11.593 -5.202 1.00 96.56 71 GLY A N 1
ATOM 513 C CA . GLY A 1 71 ? -3.393 -12.164 -6.383 1.00 96.56 71 GLY A CA 1
ATOM 514 C C . GLY A 1 71 ? -2.362 -12.345 -7.496 1.00 96.56 71 GLY A C 1
ATOM 515 O O . GLY A 1 71 ? -1.373 -11.614 -7.547 1.00 96.56 71 GLY A O 1
ATOM 516 N N . VAL A 1 72 ? -2.606 -13.311 -8.379 1.00 97.44 72 VAL A N 1
ATOM 517 C CA . VAL A 1 72 ? -1.792 -13.539 -9.577 1.00 97.44 72 VAL A CA 1
ATOM 518 C C . VAL A 1 72 ? -2.663 -13.280 -10.800 1.00 97.44 72 VAL A C 1
ATOM 520 O O . VAL A 1 72 ? -3.703 -13.920 -10.969 1.00 97.44 72 VAL A O 1
ATOM 523 N N . GLY A 1 73 ? -2.245 -12.325 -11.627 1.00 95.38 73 GLY A N 1
ATOM 524 C CA . GLY A 1 73 ? -2.895 -12.002 -12.890 1.00 95.38 73 GLY A CA 1
ATOM 525 C C . GLY A 1 73 ? -2.725 -13.101 -13.948 1.00 95.38 73 GLY A C 1
ATOM 526 O O . GLY A 1 73 ? -1.856 -13.967 -13.820 1.00 95.38 73 GLY A O 1
ATOM 527 N N . PRO A 1 74 ? -3.525 -13.080 -15.030 1.00 95.88 74 PRO A N 1
ATOM 528 C CA . PRO A 1 74 ? -3.445 -14.075 -16.109 1.00 95.88 74 PRO A CA 1
ATOM 529 C C . PRO A 1 74 ? -2.105 -14.059 -16.865 1.00 95.88 74 PRO A C 1
ATOM 531 O O . PRO A 1 74 ? -1.719 -15.054 -17.471 1.00 95.88 74 PRO A O 1
ATOM 534 N N . ASP A 1 75 ? -1.393 -12.939 -16.817 1.00 95.31 75 ASP A N 1
ATOM 535 C CA . ASP A 1 75 ? -0.046 -12.718 -17.349 1.00 95.31 75 ASP A CA 1
ATOM 536 C C . ASP A 1 75 ? 1.052 -12.957 -16.295 1.00 95.31 75 ASP A C 1
ATOM 538 O O . ASP A 1 75 ? 2.215 -12.665 -16.548 1.00 95.31 75 ASP A O 1
ATOM 542 N N . THR A 1 76 ? 0.703 -13.503 -15.125 1.00 94.62 76 THR A N 1
ATOM 543 C CA . THR A 1 76 ? 1.576 -13.742 -13.964 1.00 94.62 76 THR A CA 1
ATOM 544 C C . THR A 1 76 ? 2.017 -12.501 -13.179 1.00 94.62 76 THR A C 1
ATOM 546 O O . THR A 1 76 ? 2.879 -12.622 -12.308 1.00 94.62 76 THR A O 1
ATOM 549 N N . HIS A 1 77 ? 1.410 -11.327 -13.405 1.00 96.75 77 HIS A N 1
ATOM 550 C CA . HIS A 1 77 ? 1.678 -10.162 -12.555 1.00 96.75 77 HIS A CA 1
ATOM 551 C C . HIS A 1 77 ? 1.191 -10.376 -11.116 1.00 96.75 77 HIS A C 1
ATOM 553 O O . HIS A 1 77 ? 0.199 -11.064 -10.866 1.00 96.75 77 HIS A O 1
ATOM 559 N N . VAL A 1 78 ? 1.869 -9.733 -10.168 1.00 97.31 78 VAL A N 1
ATOM 560 C CA . VAL A 1 78 ? 1.424 -9.597 -8.773 1.00 97.31 78 VAL A CA 1
ATOM 561 C C . VAL A 1 78 ? 1.414 -8.123 -8.399 1.00 97.31 78 VAL A C 1
ATOM 563 O O . VAL A 1 78 ? 2.203 -7.349 -8.941 1.00 97.31 78 VAL A O 1
ATOM 566 N N . ALA A 1 79 ? 0.539 -7.719 -7.474 1.00 95.62 79 ALA A N 1
ATOM 567 C CA . ALA A 1 79 ? 0.283 -6.299 -7.213 1.00 95.62 79 ALA A CA 1
ATOM 568 C C . ALA A 1 79 ? 0.038 -5.551 -8.544 1.00 95.62 79 ALA A C 1
ATOM 570 O O . ALA A 1 79 ? -0.836 -5.960 -9.300 1.00 95.62 79 ALA A O 1
ATOM 571 N N . SER A 1 80 ? 0.837 -4.529 -8.857 1.00 95.75 80 SER A N 1
ATOM 572 C CA . SER A 1 80 ? 0.846 -3.851 -10.166 1.00 95.75 80 SER A CA 1
ATOM 573 C C . SER A 1 80 ? 2.178 -4.043 -10.909 1.00 95.75 80 SER A C 1
ATOM 575 O O . SER A 1 80 ? 2.612 -3.182 -11.671 1.00 95.75 80 SER A O 1
ATOM 577 N N . LEU A 1 81 ? 2.877 -5.150 -10.645 1.00 96.31 81 LEU A N 1
ATOM 578 C CA . LEU A 1 81 ? 4.175 -5.487 -11.228 1.00 96.31 81 LEU A CA 1
ATOM 579 C C . LEU A 1 81 ? 3.988 -6.416 -12.431 1.00 96.31 81 LEU A C 1
ATOM 581 O O . LEU A 1 81 ? 4.055 -7.640 -12.314 1.00 96.31 81 LEU A O 1
ATOM 585 N N . PHE A 1 82 ? 3.725 -5.810 -13.586 1.00 95.25 82 PHE A N 1
ATOM 586 C CA . PHE A 1 82 ? 3.484 -6.521 -14.841 1.00 95.25 82 PHE A CA 1
ATOM 587 C C . PHE A 1 82 ? 4.775 -7.061 -15.471 1.00 95.25 82 PHE A C 1
ATOM 589 O O . PHE A 1 82 ? 5.825 -6.421 -15.347 1.00 95.25 82 PHE A O 1
ATOM 596 N N . PRO A 1 83 ? 4.717 -8.189 -16.205 1.00 94.94 83 PRO A N 1
ATOM 597 C CA . PRO A 1 83 ? 5.838 -8.637 -17.024 1.00 94.94 83 PRO A CA 1
ATOM 598 C C . PRO A 1 83 ? 6.361 -7.514 -17.923 1.00 94.94 83 PRO A C 1
ATOM 600 O O . PRO A 1 83 ? 5.592 -6.744 -18.492 1.00 94.94 83 PRO A O 1
ATOM 603 N N . GLU A 1 84 ? 7.683 -7.420 -18.036 1.00 91.88 84 GLU A N 1
ATOM 604 C CA . GLU A 1 84 ? 8.405 -6.378 -18.779 1.00 91.88 84 GLU A CA 1
ATOM 605 C C . GLU A 1 84 ? 8.225 -4.926 -18.306 1.00 91.88 84 GLU A C 1
ATOM 607 O O . GLU A 1 84 ? 8.979 -4.059 -18.755 1.00 91.88 84 GLU A O 1
ATOM 612 N N . HIS A 1 85 ? 7.342 -4.642 -17.344 1.00 93.44 85 HIS A N 1
ATOM 613 C CA . HIS A 1 85 ? 7.267 -3.319 -16.730 1.00 93.44 85 HIS A CA 1
ATOM 614 C C . HIS A 1 85 ? 8.572 -3.020 -15.967 1.00 93.44 85 HIS A C 1
ATOM 616 O O . HIS A 1 85 ? 9.033 -3.875 -15.208 1.00 93.44 85 HIS A O 1
ATOM 622 N N . PRO A 1 86 ? 9.182 -1.821 -16.087 1.00 92.38 86 PRO A N 1
ATOM 623 C CA . PRO A 1 86 ? 10.448 -1.500 -15.416 1.00 92.38 86 PRO A CA 1
ATOM 624 C C . PRO A 1 86 ? 10.427 -1.741 -13.903 1.00 92.38 86 PRO A C 1
ATOM 626 O O . PRO A 1 86 ? 11.438 -2.127 -13.324 1.00 92.38 86 PRO A O 1
ATOM 629 N N . GLY A 1 87 ? 9.253 -1.591 -13.286 1.00 92.38 87 GLY A N 1
ATOM 630 C CA . GLY A 1 87 ? 9.036 -1.836 -11.865 1.00 92.38 87 GLY A CA 1
ATOM 631 C C . GLY A 1 87 ? 9.409 -3.235 -11.372 1.00 92.38 87 GLY A C 1
ATOM 632 O O . GLY A 1 87 ? 9.812 -3.367 -10.225 1.00 92.38 87 GLY A O 1
ATOM 633 N N . VAL A 1 88 ? 9.360 -4.273 -12.219 1.00 93.06 88 VAL A N 1
ATOM 634 C CA . VAL A 1 88 ? 9.801 -5.631 -11.823 1.00 93.06 88 VAL A CA 1
ATOM 635 C C . VAL A 1 88 ? 11.316 -5.736 -11.617 1.00 93.06 88 VAL A C 1
ATOM 637 O O . VAL A 1 88 ? 11.794 -6.722 -11.063 1.00 93.06 88 VAL A O 1
ATOM 640 N N . ARG A 1 89 ? 12.079 -4.745 -12.094 1.00 93.88 89 ARG A N 1
ATOM 641 C CA . ARG A 1 89 ? 13.544 -4.672 -11.998 1.00 93.88 89 ARG A CA 1
ATOM 642 C C . ARG A 1 89 ? 14.008 -3.622 -10.984 1.00 93.88 89 ARG A C 1
ATOM 644 O O . ARG A 1 89 ? 15.206 -3.383 -10.884 1.00 93.88 89 ARG A O 1
ATOM 651 N N . GLU A 1 90 ? 13.083 -2.984 -10.268 1.00 94.88 90 GLU A N 1
ATOM 652 C CA . GLU A 1 90 ? 13.400 -2.030 -9.206 1.00 94.88 90 GLU A CA 1
ATOM 653 C C . GLU A 1 90 ? 14.044 -2.752 -8.014 1.00 94.88 90 GLU A C 1
ATOM 655 O O . GLU A 1 90 ? 13.557 -3.791 -7.569 1.00 94.88 90 GLU A O 1
ATOM 660 N N . THR A 1 91 ? 15.144 -2.204 -7.499 1.00 93.56 91 THR A N 1
ATOM 661 C CA . THR A 1 91 ? 15.911 -2.799 -6.390 1.00 93.56 91 THR A CA 1
ATOM 662 C C . THR A 1 91 ? 16.206 -1.818 -5.260 1.00 93.56 91 THR A C 1
ATOM 664 O O . THR A 1 91 ? 16.715 -2.231 -4.222 1.00 93.56 91 THR A O 1
ATOM 667 N N . GLU A 1 92 ? 15.923 -0.531 -5.453 1.00 93.19 92 GLU A N 1
ATOM 668 C CA . GLU A 1 92 ? 16.192 0.531 -4.484 1.00 93.19 92 GLU A CA 1
ATOM 669 C C . GLU A 1 92 ? 14.899 1.023 -3.830 1.00 93.19 92 GLU A C 1
ATOM 671 O O . GLU A 1 92 ? 14.813 1.125 -2.604 1.00 93.19 92 GLU A O 1
ATOM 676 N N . ARG A 1 93 ? 13.876 1.321 -4.638 1.00 95.00 93 ARG A N 1
ATOM 677 C CA . ARG A 1 93 ? 12.599 1.849 -4.143 1.00 95.00 93 ARG A CA 1
ATOM 678 C C . ARG A 1 93 ? 11.697 0.731 -3.638 1.00 95.00 93 ARG A C 1
ATOM 680 O O . ARG A 1 93 ? 11.511 -0.294 -4.283 1.00 95.00 93 ARG A O 1
ATOM 687 N N . THR A 1 94 ? 11.075 0.973 -2.491 1.00 96.00 94 THR A N 1
ATOM 688 C CA . THR A 1 94 ? 10.155 0.029 -1.840 1.00 96.00 94 THR A CA 1
ATOM 689 C C . THR A 1 94 ? 8.723 0.148 -2.363 1.00 96.00 94 THR A C 1
ATOM 691 O O . THR A 1 94 ? 7.940 -0.793 -2.259 1.00 96.00 94 THR A O 1
ATOM 694 N N . VAL A 1 95 ? 8.388 1.302 -2.944 1.00 97.75 95 VAL A N 1
ATOM 695 C CA . VAL A 1 95 ? 7.114 1.613 -3.595 1.00 97.75 95 VAL A CA 1
ATOM 696 C C . VAL A 1 95 ? 7.424 2.457 -4.827 1.00 97.75 95 VAL A C 1
ATOM 698 O O . VAL A 1 95 ? 8.295 3.326 -4.780 1.00 97.75 95 VAL A O 1
ATOM 701 N N . ILE A 1 96 ? 6.711 2.215 -5.923 1.00 97.31 96 ILE A N 1
ATOM 702 C CA . ILE A 1 96 ? 6.860 2.953 -7.180 1.00 97.31 96 ILE A CA 1
ATOM 703 C C . ILE A 1 96 ? 5.495 3.376 -7.709 1.00 97.31 96 ILE A C 1
ATOM 705 O O . ILE A 1 96 ? 4.497 2.687 -7.480 1.00 97.31 96 ILE A O 1
ATOM 709 N N . GLY A 1 97 ? 5.464 4.488 -8.441 1.00 95.38 97 GLY A N 1
ATOM 710 C CA . GLY A 1 97 ? 4.338 4.798 -9.305 1.00 95.38 97 GLY A CA 1
ATOM 711 C C . GLY A 1 97 ? 4.292 3.845 -10.499 1.00 95.38 97 GLY A C 1
ATOM 712 O O . GLY A 1 97 ? 5.328 3.433 -11.024 1.00 95.38 97 GLY A O 1
ATOM 713 N N . VAL A 1 98 ? 3.082 3.481 -10.918 1.00 90.81 98 VAL A N 1
ATOM 714 C CA . VAL A 1 98 ? 2.833 2.729 -12.154 1.00 90.81 98 VAL A CA 1
ATOM 715 C C . VAL A 1 98 ? 1.986 3.622 -13.054 1.00 90.81 98 VAL A C 1
ATOM 717 O O . VAL A 1 98 ? 0.990 4.176 -12.585 1.00 90.81 98 VAL A O 1
ATOM 720 N N . HIS A 1 99 ? 2.421 3.785 -14.305 1.00 83.12 99 HIS A N 1
ATOM 721 C CA . HIS A 1 99 ? 1.846 4.697 -15.302 1.00 83.12 99 HIS A CA 1
ATOM 722 C C . HIS A 1 99 ? 1.351 3.934 -16.524 1.00 83.12 99 HIS A C 1
ATOM 724 O O . HIS A 1 99 ? 1.995 2.918 -16.875 1.00 83.12 99 HIS A O 1
#